Protein AF-A0A229RSQ7-F1 (afdb_monomer_lite)

pLDDT: mean 85.25, std 16.67, range [36.06, 98.12]

Structure (mmCIF, N/CA/C/O backbone):
data_AF-A0A229RSQ7-F1
#
_entry.id   AF-A0A229RSQ7-F1
#
loop_
_atom_site.group_PDB
_atom_site.id
_atom_site.type_symbol
_atom_site.label_atom_id
_atom_site.label_alt_id
_atom_site.label_comp_id
_atom_site.label_asym_id
_atom_site.label_entity_id
_atom_site.label_seq_id
_atom_site.pdbx_PDB_ins_code
_atom_site.Cartn_x
_atom_site.Cartn_y
_atom_site.Cartn_z
_atom_site.occupancy
_atom_site.B_iso_or_equiv
_atom_site.auth_seq_id
_atom_site.auth_comp_id
_atom_site.auth_asym_id
_atom_site.auth_atom_id
_atom_site.pdbx_PDB_model_num
ATOM 1 N N . MET A 1 1 ? -30.582 -17.037 -2.404 1.00 38.34 1 MET A N 1
ATOM 2 C CA . MET A 1 1 ? -29.847 -16.661 -1.179 1.00 38.34 1 MET A CA 1
ATOM 3 C C . MET A 1 1 ? -29.520 -15.188 -1.314 1.00 38.34 1 MET A C 1
ATOM 5 O O . MET A 1 1 ? -28.722 -14.832 -2.164 1.00 38.34 1 MET A O 1
ATOM 9 N N . THR A 1 2 ? -30.273 -14.331 -0.632 1.00 38.62 2 THR A N 1
ATOM 10 C CA . THR A 1 2 ? -30.214 -12.872 -0.782 1.00 38.62 2 THR A CA 1
ATOM 11 C C . THR A 1 2 ? -29.013 -12.339 -0.013 1.00 38.62 2 THR A C 1
ATOM 13 O O . THR A 1 2 ? -28.995 -12.370 1.218 1.00 38.62 2 THR A O 1
ATOM 16 N N . GLU A 1 3 ? -27.997 -11.899 -0.748 1.00 43.84 3 GLU A N 1
ATOM 17 C CA . GLU A 1 3 ? -26.805 -11.256 -0.209 1.00 43.84 3 GLU A CA 1
ATOM 18 C C . GLU A 1 3 ? -27.234 -9.931 0.434 1.00 43.84 3 GLU A C 1
ATOM 20 O O . GLU A 1 3 ? -27.706 -9.004 -0.226 1.00 43.84 3 GLU A O 1
ATOM 25 N N . ARG A 1 4 ? -27.199 -9.881 1.767 1.00 48.12 4 ARG A N 1
ATOM 26 C CA . ARG A 1 4 ? -27.523 -8.667 2.509 1.00 48.12 4 ARG A CA 1
ATOM 27 C C . ARG A 1 4 ? -26.376 -7.693 2.284 1.00 48.12 4 ARG A C 1
ATOM 29 O O . ARG A 1 4 ? -25.272 -7.933 2.765 1.00 48.12 4 ARG A O 1
ATOM 36 N N . TYR A 1 5 ? -26.651 -6.587 1.598 1.00 46.19 5 TYR A N 1
ATOM 37 C CA . TYR A 1 5 ? -25.812 -5.394 1.634 1.00 46.19 5 TYR A CA 1
ATOM 38 C C . TYR A 1 5 ? -25.718 -4.924 3.093 1.00 46.19 5 TYR A C 1
ATOM 40 O O . TYR A 1 5 ? -26.552 -4.157 3.572 1.00 46.19 5 TYR A O 1
ATOM 48 N N . HIS A 1 6 ? -24.737 -5.435 3.835 1.00 50.94 6 HIS A N 1
ATOM 49 C CA . HIS A 1 6 ? -24.449 -4.984 5.187 1.00 50.94 6 HIS A CA 1
ATOM 50 C C . HIS A 1 6 ? -23.822 -3.598 5.088 1.00 50.94 6 HIS A C 1
ATOM 52 O O . HIS A 1 6 ? -22.613 -3.435 4.943 1.00 50.94 6 HIS A O 1
ATOM 58 N N . TRP A 1 7 ? -24.676 -2.579 5.133 1.00 48.06 7 TRP A N 1
ATOM 59 C CA . TRP A 1 7 ? -24.269 -1.204 5.363 1.00 48.06 7 TRP A CA 1
ATOM 60 C C . TRP A 1 7 ? -23.467 -1.165 6.669 1.00 48.06 7 TRP A C 1
ATOM 62 O O . TRP A 1 7 ? -24.039 -1.270 7.751 1.00 48.06 7 TRP A O 1
ATOM 72 N N . LYS A 1 8 ? -22.132 -1.089 6.589 1.00 53.81 8 LYS A N 1
ATOM 73 C CA . LYS A 1 8 ? -21.284 -1.040 7.787 1.00 53.81 8 LYS A CA 1
ATOM 74 C C . LYS A 1 8 ? -21.648 0.194 8.586 1.00 53.81 8 LYS A C 1
ATOM 76 O O . LYS A 1 8 ? -21.530 1.282 8.050 1.00 53.81 8 LYS A O 1
ATOM 81 N N . GLU A 1 9 ? -22.104 0.064 9.826 1.00 56.31 9 GLU A N 1
ATOM 82 C CA . GLU A 1 9 ? -22.550 1.206 10.642 1.00 56.31 9 GLU A CA 1
ATOM 83 C C . GLU A 1 9 ? -21.393 2.053 11.183 1.00 56.31 9 GLU A C 1
ATOM 85 O O . GLU A 1 9 ? -21.563 3.242 11.446 1.00 56.31 9 GLU A O 1
ATOM 90 N N . GLN A 1 10 ? -20.201 1.464 11.288 1.00 62.66 10 GLN A N 1
ATOM 91 C CA . GLN A 1 10 ? -19.078 2.033 12.026 1.00 62.66 10 GLN A CA 1
ATOM 92 C C . GLN A 1 10 ? -17.897 2.356 11.109 1.00 62.66 10 GLN A C 1
ATOM 94 O O . GLN A 1 10 ? -17.606 1.640 10.148 1.00 62.66 10 GLN A O 1
ATOM 99 N N . ARG A 1 11 ? -17.222 3.470 11.407 1.00 70.94 11 ARG A N 1
ATOM 100 C CA . ARG A 1 11 ? -15.984 3.878 10.738 1.00 70.94 11 ARG A CA 1
ATOM 101 C C . ARG A 1 11 ? -14.905 2.813 10.991 1.00 70.94 11 ARG A C 1
ATOM 103 O O . ARG A 1 11 ? -14.825 2.337 12.122 1.00 70.94 11 ARG A O 1
ATOM 110 N N . PRO A 1 12 ? -14.061 2.470 9.998 1.00 75.75 12 PRO A N 1
ATOM 111 C CA . PRO A 1 12 ? -12.932 1.581 10.230 1.00 75.75 12 PRO A CA 1
ATOM 112 C C . PRO A 1 12 ? -12.078 2.085 11.391 1.00 75.75 12 PRO A C 1
ATOM 114 O O . PRO A 1 12 ? -11.800 3.289 11.479 1.00 75.75 12 PRO A O 1
ATOM 117 N N . GLU A 1 13 ? -11.652 1.171 12.260 1.00 80.69 13 GLU A N 1
ATOM 118 C CA . GLU A 1 13 ? -10.752 1.521 13.351 1.00 80.69 13 GLU A CA 1
ATOM 119 C C . GLU A 1 13 ? -9.465 2.143 12.787 1.00 80.69 13 GLU A C 1
ATOM 121 O O . GLU A 1 13 ? -8.971 1.700 11.744 1.00 80.69 13 GLU A O 1
ATOM 126 N N . PRO A 1 14 ? -8.883 3.166 13.439 1.00 80.69 14 PRO A N 1
ATOM 127 C CA . PRO A 1 14 ? -7.653 3.794 12.962 1.00 80.69 14 PRO A CA 1
ATOM 128 C C . PRO A 1 14 ? -6.529 2.786 12.687 1.00 80.69 14 PRO A C 1
ATOM 130 O O . PRO A 1 14 ? -5.840 2.906 11.677 1.00 80.69 14 PRO A O 1
ATOM 133 N N . ALA A 1 15 ? -6.404 1.743 13.514 1.00 83.19 15 ALA A N 1
ATOM 134 C CA . ALA A 1 15 ? -5.415 0.674 13.360 1.00 83.19 15 ALA A CA 1
ATOM 135 C C . ALA A 1 15 ? -5.564 -0.146 12.061 1.00 83.19 15 ALA A C 1
ATOM 137 O O . ALA A 1 15 ? -4.603 -0.781 11.628 1.00 83.19 15 ALA A O 1
ATOM 138 N N . ALA A 1 16 ? -6.734 -0.115 11.416 1.00 85.56 16 ALA A N 1
ATOM 139 C CA . ALA A 1 16 ? -6.993 -0.821 10.165 1.00 85.56 16 ALA A CA 1
ATOM 140 C C . ALA A 1 16 ? -6.377 -0.122 8.939 1.00 85.56 16 ALA A C 1
ATOM 142 O O . ALA A 1 16 ? -6.203 -0.750 7.898 1.00 85.56 16 ALA A O 1
ATOM 143 N N . TRP A 1 17 ? -6.041 1.172 9.023 1.00 85.12 17 TRP A N 1
ATOM 144 C CA . TRP A 1 17 ? -5.550 1.932 7.864 1.00 85.12 17 TRP A CA 1
ATOM 145 C C . TRP A 1 17 ? -4.434 2.928 8.175 1.00 85.12 17 TRP A C 1
ATOM 147 O O . TRP A 1 17 ? -3.673 3.273 7.271 1.00 85.12 17 TRP A O 1
ATOM 157 N N . GLN A 1 18 ? -4.276 3.384 9.416 1.00 87.31 18 GLN A N 1
ATOM 158 C CA . GLN A 1 18 ? -3.234 4.339 9.785 1.00 87.31 18 GLN A CA 1
ATOM 159 C C . GLN A 1 18 ? -1.908 3.633 10.067 1.00 87.31 18 GLN A C 1
ATOM 161 O O . GLN A 1 18 ? -1.890 2.615 10.760 1.00 87.31 18 GLN A O 1
ATOM 166 N N . PRO A 1 19 ? -0.782 4.154 9.552 1.00 84.69 19 PRO A N 1
ATOM 167 C CA . PRO A 1 19 ? 0.524 3.653 9.944 1.00 84.69 19 PRO A CA 1
ATOM 168 C C . PRO A 1 19 ? 0.754 3.898 11.435 1.00 84.69 19 PRO A C 1
ATOM 170 O O . PRO A 1 19 ? 0.392 4.953 11.959 1.00 84.69 19 PRO A O 1
ATOM 173 N N . THR A 1 20 ? 1.414 2.952 12.101 1.00 84.81 20 THR A N 1
ATOM 174 C CA . THR A 1 20 ? 1.857 3.141 13.484 1.00 84.81 20 THR A CA 1
ATOM 175 C C . THR A 1 20 ? 2.750 4.389 13.573 1.00 84.81 20 THR A C 1
ATOM 177 O O . THR A 1 20 ? 3.703 4.509 12.788 1.00 84.81 20 THR A O 1
ATOM 180 N N . PRO A 1 21 ? 2.470 5.328 14.497 1.00 85.88 21 PRO A N 1
ATOM 181 C CA . PRO A 1 21 ? 3.323 6.490 14.719 1.00 85.88 21 PRO A CA 1
ATOM 182 C C . PRO A 1 21 ? 4.763 6.079 15.053 1.00 85.88 21 PRO A C 1
ATOM 184 O O . PRO A 1 21 ? 4.999 5.021 15.626 1.00 85.88 21 PRO A O 1
ATOM 187 N N . GLY A 1 22 ? 5.736 6.917 14.693 1.00 88.50 22 GLY A N 1
ATOM 188 C CA . GLY A 1 22 ? 7.143 6.696 15.051 1.00 88.50 22 GLY A CA 1
ATOM 189 C C . GLY A 1 22 ? 7.923 5.711 14.170 1.00 88.50 22 GLY A C 1
ATOM 190 O O . GLY A 1 22 ? 9.142 5.673 14.290 1.00 88.50 22 GLY A O 1
ATOM 191 N N . LYS A 1 23 ? 7.284 4.984 13.236 1.00 87.69 23 LYS A N 1
ATOM 192 C CA . LYS A 1 23 ? 8.012 4.119 12.287 1.00 87.69 23 LYS A CA 1
ATOM 193 C C . LYS A 1 23 ? 8.970 4.923 11.403 1.00 87.69 23 LYS A C 1
ATOM 195 O O . LYS A 1 23 ? 8.548 5.875 10.728 1.00 87.69 23 LYS A O 1
ATOM 200 N N . THR A 1 24 ? 10.219 4.471 11.342 1.00 92.62 24 THR A N 1
ATOM 201 C CA . THR A 1 24 ? 11.264 4.931 10.422 1.00 92.62 24 THR A CA 1
ATOM 202 C C . THR A 1 24 ? 10.902 4.633 8.965 1.00 92.62 24 THR A C 1
ATOM 204 O O . THR A 1 24 ? 10.013 3.835 8.658 1.00 92.62 24 THR A O 1
ATOM 207 N N . GLN A 1 25 ? 11.611 5.261 8.023 1.00 89.56 25 GLN A N 1
ATOM 208 C CA . GLN A 1 25 ? 11.422 4.981 6.598 1.00 89.56 25 GLN A CA 1
ATOM 209 C C . GLN A 1 25 ? 11.695 3.508 6.257 1.00 89.56 25 GLN A C 1
ATOM 211 O O . GLN A 1 25 ? 10.970 2.935 5.446 1.00 89.56 25 GLN A O 1
ATOM 216 N N . ARG A 1 26 ? 12.698 2.893 6.900 1.00 92.88 26 ARG A N 1
ATOM 217 C CA . ARG A 1 26 ? 13.042 1.481 6.705 1.00 92.88 26 ARG A CA 1
ATOM 218 C C . ARG A 1 26 ? 11.915 0.563 7.169 1.00 92.88 26 ARG A C 1
ATOM 220 O O . ARG A 1 26 ? 11.472 -0.262 6.386 1.00 92.88 26 ARG A O 1
ATOM 227 N N . GLU A 1 27 ? 11.386 0.766 8.372 1.00 93.38 27 GLU A N 1
ATOM 228 C CA . GLU A 1 27 ? 10.292 -0.066 8.903 1.00 93.38 27 GLU A CA 1
ATOM 229 C C . GLU A 1 27 ? 9.010 0.067 8.070 1.00 93.38 27 GLU A C 1
ATOM 231 O O . GLU A 1 27 ? 8.259 -0.891 7.899 1.00 93.38 27 GLU A O 1
ATOM 236 N N . ARG A 1 28 ? 8.751 1.254 7.505 1.00 92.56 28 ARG A N 1
ATOM 237 C CA . ARG A 1 28 ? 7.650 1.440 6.546 1.00 92.56 28 ARG A CA 1
ATOM 238 C C . ARG A 1 28 ? 7.898 0.690 5.239 1.00 92.56 28 ARG A C 1
ATOM 240 O O . ARG A 1 28 ? 6.946 0.198 4.643 1.00 92.56 28 ARG A O 1
ATOM 247 N N . ALA A 1 29 ? 9.144 0.638 4.774 1.00 93.62 29 ALA A N 1
ATOM 248 C CA . ALA A 1 29 ? 9.504 -0.117 3.581 1.00 93.62 29 ALA A CA 1
ATOM 249 C C . ALA A 1 29 ? 9.395 -1.629 3.823 1.00 93.62 29 ALA A C 1
ATOM 251 O O . ALA A 1 29 ? 8.860 -2.316 2.961 1.00 93.62 29 ALA A O 1
ATOM 252 N N . GLU A 1 30 ? 9.824 -2.114 4.989 1.00 95.00 30 GLU A N 1
ATOM 253 C CA . GLU A 1 30 ? 9.704 -3.515 5.412 1.00 95.00 30 GLU A CA 1
ATOM 254 C C . GLU A 1 30 ? 8.236 -3.936 5.558 1.00 95.00 30 GLU A C 1
ATOM 256 O O . GLU A 1 30 ? 7.862 -4.987 5.057 1.00 95.00 30 GLU A O 1
ATOM 261 N N . GLU A 1 31 ? 7.370 -3.092 6.136 1.00 95.69 31 GLU A N 1
ATOM 262 C CA . GLU A 1 31 ? 5.915 -3.335 6.184 1.00 95.69 31 GLU A CA 1
ATOM 263 C C . GLU A 1 31 ? 5.336 -3.556 4.776 1.00 95.69 31 GLU A C 1
ATOM 265 O O . GLU A 1 31 ? 4.552 -4.476 4.553 1.00 95.69 31 GLU A O 1
ATOM 270 N N . GLN A 1 32 ? 5.741 -2.727 3.809 1.00 97.25 32 GLN A N 1
ATOM 271 C CA . GLN A 1 32 ? 5.307 -2.862 2.417 1.00 97.25 32 GLN A CA 1
ATOM 272 C C . GLN A 1 32 ? 5.903 -4.101 1.749 1.00 97.25 32 GLN A C 1
ATOM 274 O O . GLN A 1 32 ? 5.208 -4.745 0.974 1.00 97.25 32 GLN A O 1
ATOM 279 N N . ASP A 1 33 ? 7.162 -4.431 2.043 1.00 96.62 33 ASP A N 1
ATOM 280 C CA . ASP A 1 33 ? 7.823 -5.626 1.520 1.00 96.62 33 ASP A CA 1
ATOM 281 C C . ASP A 1 33 ? 7.112 -6.883 2.018 1.00 96.62 33 ASP A C 1
ATOM 283 O O . ASP A 1 33 ? 6.719 -7.711 1.204 1.00 96.62 33 ASP A O 1
ATOM 287 N N . THR A 1 34 ? 6.857 -6.997 3.321 1.00 96.38 34 THR A N 1
ATOM 288 C CA . THR A 1 34 ? 6.100 -8.114 3.899 1.00 96.38 34 THR A CA 1
ATOM 289 C C . THR A 1 34 ? 4.706 -8.214 3.286 1.00 96.38 34 THR A C 1
ATOM 291 O O . THR A 1 34 ? 4.323 -9.283 2.815 1.00 96.38 34 THR A O 1
ATOM 294 N N . ALA A 1 35 ? 3.970 -7.101 3.213 1.00 96.44 35 ALA A N 1
ATOM 295 C CA . ALA A 1 35 ? 2.613 -7.097 2.676 1.00 96.44 35 ALA A CA 1
ATOM 296 C C . ALA A 1 35 ? 2.548 -7.429 1.173 1.00 96.44 35 ALA A C 1
ATOM 298 O O . ALA A 1 35 ? 1.584 -8.042 0.725 1.00 96.44 35 ALA A O 1
ATOM 299 N N . ALA A 1 36 ? 3.565 -7.055 0.391 1.00 94.81 36 ALA A N 1
ATOM 300 C CA . ALA A 1 36 ? 3.628 -7.352 -1.039 1.00 94.81 36 ALA A CA 1
ATOM 301 C C . ALA A 1 36 ? 4.007 -8.810 -1.353 1.00 94.81 36 ALA A C 1
ATOM 303 O O . ALA A 1 36 ? 3.863 -9.230 -2.501 1.00 94.81 36 ALA A O 1
ATOM 304 N N . GLY A 1 37 ? 4.506 -9.570 -0.368 1.00 95.00 37 GLY A N 1
ATOM 305 C CA . GLY A 1 37 ? 5.131 -10.883 -0.582 1.00 95.00 37 GLY A CA 1
ATOM 306 C C . GLY A 1 37 ? 6.634 -10.809 -0.888 1.00 95.00 37 GLY A C 1
ATOM 307 O O . GLY A 1 37 ? 7.215 -11.751 -1.421 1.00 95.00 37 GLY A O 1
ATOM 308 N N . GLY A 1 38 ? 7.273 -9.685 -0.565 1.00 94.44 38 GLY A N 1
ATOM 309 C CA . GLY A 1 38 ? 8.704 -9.424 -0.687 1.00 94.44 38 GLY A CA 1
ATOM 310 C C . GLY A 1 38 ? 9.026 -8.175 -1.511 1.00 94.44 38 GLY A C 1
ATOM 311 O O . GLY A 1 38 ? 8.203 -7.643 -2.255 1.00 94.44 38 GLY A O 1
ATOM 312 N N . ARG A 1 39 ? 10.285 -7.727 -1.444 1.00 92.12 39 ARG A N 1
ATOM 313 C CA . ARG A 1 39 ? 10.739 -6.504 -2.131 1.00 92.12 39 ARG A CA 1
ATOM 314 C C . ARG A 1 39 ? 10.603 -6.544 -3.652 1.00 92.12 39 ARG A C 1
ATOM 316 O O . ARG A 1 39 ? 10.316 -5.522 -4.267 1.00 92.12 39 ARG A O 1
ATOM 323 N N . GLY A 1 40 ? 10.809 -7.703 -4.274 1.00 93.31 40 GLY A N 1
ATOM 324 C CA . GLY A 1 40 ? 10.634 -7.845 -5.723 1.00 93.31 40 GLY A CA 1
ATOM 325 C C . GLY A 1 40 ? 9.175 -7.690 -6.159 1.00 93.31 40 GLY A C 1
ATOM 326 O O . GLY A 1 40 ? 8.911 -7.164 -7.236 1.00 93.31 40 GLY A O 1
ATOM 327 N N . ALA A 1 41 ? 8.233 -8.065 -5.291 1.00 94.25 41 ALA A N 1
ATOM 328 C CA . ALA A 1 41 ? 6.801 -8.035 -5.565 1.00 94.25 41 ALA A CA 1
ATOM 329 C C . ALA A 1 41 ? 6.196 -6.619 -5.515 1.00 94.25 41 ALA A C 1
ATOM 331 O O . ALA A 1 41 ? 5.029 -6.437 -5.829 1.00 94.25 41 ALA A O 1
ATOM 332 N N . ARG A 1 42 ? 6.978 -5.592 -5.167 1.00 95.62 42 ARG A N 1
ATOM 333 C CA . ARG A 1 42 ? 6.548 -4.188 -5.261 1.00 95.62 42 ARG A CA 1
ATOM 334 C C . ARG A 1 42 ? 7.184 -3.427 -6.421 1.00 95.62 42 ARG A C 1
ATOM 336 O O . ARG A 1 42 ? 7.045 -2.207 -6.484 1.00 95.62 42 ARG A O 1
ATOM 343 N N . HIS A 1 43 ? 7.937 -4.090 -7.298 1.00 96.19 43 HIS A N 1
ATOM 344 C CA . HIS A 1 43 ? 8.541 -3.414 -8.442 1.00 96.19 43 HIS A CA 1
ATOM 345 C C . HIS A 1 43 ? 7.508 -3.153 -9.534 1.00 96.19 43 HIS A C 1
ATOM 347 O O . HIS A 1 43 ? 6.870 -4.071 -10.036 1.00 96.19 43 HIS A O 1
ATOM 353 N N . ILE A 1 44 ? 7.391 -1.885 -9.911 1.00 95.00 44 ILE A N 1
ATOM 354 C CA . ILE A 1 44 ? 6.533 -1.413 -10.987 1.00 95.00 44 ILE A CA 1
ATOM 355 C C . ILE A 1 44 ? 7.410 -1.169 -12.209 1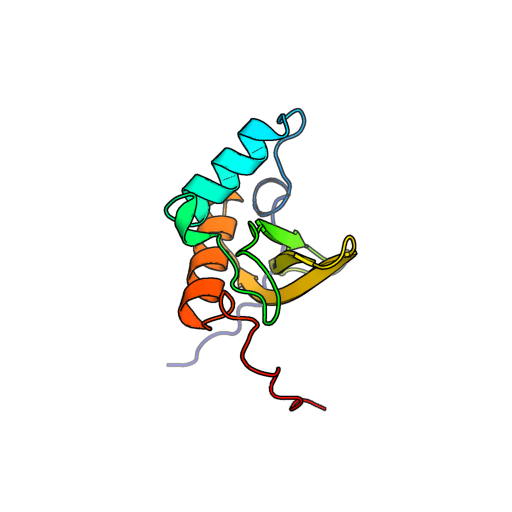.00 95.00 44 ILE A C 1
ATOM 357 O O . ILE A 1 44 ? 8.383 -0.413 -12.144 1.00 95.00 44 ILE A O 1
ATOM 361 N N . ARG A 1 45 ? 7.062 -1.806 -13.324 1.00 94.75 45 ARG A N 1
ATOM 362 C CA . ARG A 1 45 ? 7.644 -1.536 -14.633 1.00 94.75 45 ARG A CA 1
ATOM 363 C C . ARG A 1 45 ? 6.994 -0.279 -15.204 1.00 94.75 45 ARG A C 1
ATOM 365 O O . ARG A 1 45 ? 5.775 -0.215 -15.338 1.00 94.75 45 ARG A O 1
ATOM 372 N N . LEU A 1 46 ? 7.823 0.705 -15.524 1.00 91.31 46 LEU A N 1
ATOM 373 C CA . LEU A 1 46 ? 7.427 1.936 -16.205 1.00 91.31 46 LEU A CA 1
ATOM 374 C C . LEU A 1 46 ? 7.703 1.804 -17.711 1.00 91.31 46 LEU A C 1
ATOM 376 O O . LEU A 1 46 ? 8.557 0.993 -18.079 1.00 91.31 46 LEU A O 1
ATOM 380 N N . PRO A 1 47 ? 6.996 2.561 -18.575 1.00 86.56 47 PRO A N 1
ATOM 381 C CA . PRO A 1 47 ? 7.257 2.572 -20.020 1.00 86.56 47 PRO A CA 1
ATOM 382 C C . PRO A 1 47 ? 8.701 2.964 -20.333 1.00 86.56 47 PRO A C 1
ATOM 384 O O . PRO A 1 47 ? 9.333 2.348 -21.187 1.00 86.56 47 PRO A O 1
ATOM 387 N N . ASP A 1 48 ? 9.242 3.910 -19.565 1.00 84.50 48 ASP A N 1
ATOM 388 C CA . ASP A 1 48 ? 10.598 4.406 -19.720 1.00 84.50 48 ASP A CA 1
ATOM 389 C C . ASP A 1 48 ? 11.397 4.234 -18.425 1.00 84.50 48 ASP A C 1
ATOM 391 O O . ASP A 1 48 ? 11.010 4.699 -17.349 1.00 84.50 48 ASP A O 1
ATOM 395 N N . GLY A 1 49 ? 12.569 3.609 -18.543 1.00 85.81 49 GLY A N 1
ATOM 396 C CA . GLY A 1 49 ? 13.552 3.529 -17.466 1.00 85.81 49 GLY A CA 1
ATOM 397 C C . GLY A 1 49 ? 13.467 2.277 -16.581 1.00 85.81 49 GLY A C 1
ATOM 398 O O . GLY A 1 49 ? 12.768 1.310 -16.889 1.00 85.81 49 GLY A O 1
ATOM 399 N N . PRO A 1 50 ? 14.265 2.244 -15.499 1.00 91.56 50 PRO A N 1
ATOM 400 C CA . PRO A 1 50 ? 14.342 1.084 -14.622 1.00 91.56 50 PRO A CA 1
ATOM 401 C C . PRO A 1 50 ? 13.050 0.904 -13.807 1.00 91.56 50 PRO A C 1
ATOM 403 O O . PRO A 1 50 ? 12.376 1.891 -13.499 1.00 91.56 50 PRO A O 1
ATOM 406 N N . PRO A 1 51 ? 12.730 -0.333 -13.379 1.00 92.56 51 PRO A N 1
ATOM 407 C CA . PRO A 1 51 ? 11.633 -0.569 -12.453 1.00 92.56 51 PRO A CA 1
ATOM 408 C C . PRO A 1 51 ? 11.788 0.249 -11.170 1.00 92.56 51 PRO A C 1
ATOM 410 O O . PRO A 1 51 ? 12.884 0.364 -10.614 1.00 92.56 51 PRO A O 1
ATOM 413 N N . VAL A 1 52 ? 10.673 0.771 -10.671 1.00 94.44 52 VAL A N 1
ATOM 414 C CA . VAL A 1 52 ? 10.627 1.561 -9.435 1.00 94.44 52 VAL A CA 1
ATOM 415 C C . VAL A 1 52 ? 9.926 0.787 -8.326 1.00 94.44 52 VAL A C 1
ATOM 417 O O . VAL A 1 52 ? 9.094 -0.077 -8.581 1.00 94.44 52 VAL A O 1
ATOM 420 N N . CYS A 1 53 ? 10.238 1.090 -7.067 1.00 95.12 53 CYS A N 1
ATOM 421 C CA . CYS A 1 53 ? 9.488 0.534 -5.940 1.00 95.12 53 CYS A CA 1
ATOM 422 C C . CYS A 1 53 ? 8.147 1.262 -5.776 1.00 95.12 53 CYS A C 1
ATOM 424 O O . CYS A 1 53 ? 8.108 2.480 -5.586 1.00 95.12 53 CYS A O 1
ATOM 426 N N . GLY A 1 54 ? 7.062 0.495 -5.791 1.00 95.44 54 GLY A N 1
ATOM 427 C CA . GLY A 1 54 ? 5.731 0.931 -5.406 1.00 95.44 54 GLY A CA 1
ATOM 428 C C . GLY A 1 54 ? 5.486 0.821 -3.904 1.00 95.44 54 GLY A C 1
ATOM 429 O O . GLY A 1 54 ? 6.189 0.128 -3.171 1.00 95.44 54 GLY A O 1
ATOM 430 N N . SER A 1 55 ? 4.449 1.499 -3.432 1.00 97.31 55 SER A N 1
ATOM 431 C CA . SER A 1 55 ? 3.862 1.268 -2.110 1.00 97.31 55 SER A CA 1
ATOM 432 C C . SER A 1 55 ? 2.349 1.410 -2.181 1.00 97.31 55 SER A C 1
ATOM 434 O O . SER A 1 55 ? 1.841 2.092 -3.066 1.00 97.31 55 SER A O 1
ATOM 436 N N . VAL A 1 56 ? 1.627 0.808 -1.241 1.00 97.69 56 VAL A N 1
ATOM 437 C CA . VAL A 1 56 ? 0.182 1.003 -1.098 1.00 97.69 56 VAL A CA 1
ATOM 438 C C . VAL A 1 56 ? -0.108 2.035 -0.010 1.00 97.69 56 VAL A C 1
ATOM 440 O O . VAL A 1 56 ? 0.403 1.957 1.113 1.00 97.69 56 VAL A O 1
ATOM 443 N N . ALA A 1 57 ? -0.959 3.005 -0.338 1.00 96.12 57 ALA A N 1
ATOM 444 C CA . ALA A 1 57 ? -1.566 3.936 0.599 1.00 96.12 57 ALA A CA 1
ATOM 445 C C . ALA A 1 57 ? -3.020 3.532 0.875 1.00 96.12 57 ALA A C 1
ATOM 447 O O . ALA A 1 57 ? -3.809 3.354 -0.049 1.00 96.12 57 ALA A O 1
ATOM 448 N N . LEU A 1 58 ? -3.369 3.435 2.158 1.00 95.44 58 LEU A N 1
ATOM 449 C CA . LEU A 1 58 ? -4.732 3.201 2.626 1.00 95.44 58 LEU A CA 1
ATOM 450 C C . LEU A 1 58 ? -5.342 4.533 3.063 1.00 95.44 58 LEU A C 1
ATOM 452 O O . LEU A 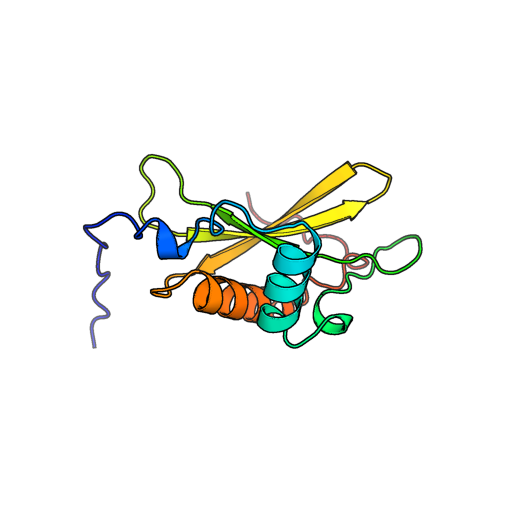1 58 ? -4.723 5.273 3.834 1.00 95.44 58 LEU A O 1
ATOM 456 N N . ARG A 1 59 ? -6.536 4.854 2.564 1.00 93.50 59 ARG A N 1
ATOM 457 C CA . ARG A 1 59 ? -7.237 6.111 2.849 1.00 93.50 59 ARG A CA 1
ATOM 458 C C . ARG A 1 59 ? -8.664 5.840 3.295 1.00 93.50 59 ARG A C 1
ATOM 460 O O . ARG A 1 59 ? -9.365 5.038 2.693 1.00 93.50 59 ARG A O 1
ATOM 467 N N . VAL A 1 60 ? -9.107 6.570 4.312 1.00 90.69 60 VAL A N 1
ATOM 468 C CA . VAL A 1 60 ? -10.513 6.633 4.721 1.00 90.69 60 VAL A CA 1
ATOM 469 C C . VAL A 1 60 ? -10.953 8.086 4.616 1.00 90.69 60 VAL A C 1
ATOM 471 O O . VAL A 1 60 ? -10.361 8.961 5.251 1.00 90.69 60 VAL A O 1
ATOM 474 N N . TYR A 1 61 ? -11.977 8.358 3.809 1.00 86.31 61 TYR A N 1
ATOM 475 C CA . TYR A 1 61 ? -12.544 9.703 3.698 1.00 86.31 61 TYR A CA 1
ATOM 476 C C . TYR A 1 61 ? -13.312 10.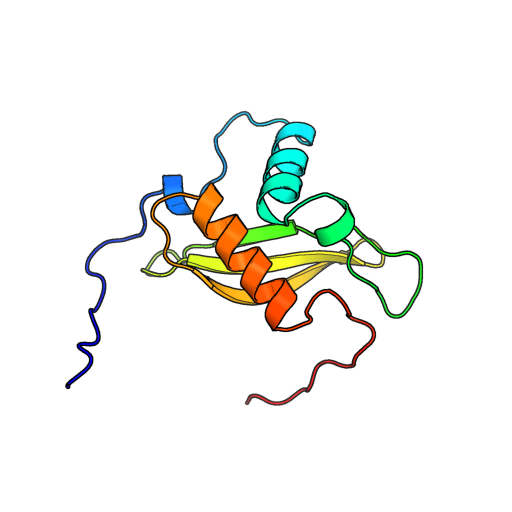095 4.972 1.00 86.31 61 TYR A C 1
ATOM 478 O O . TYR A 1 61 ? -13.790 9.208 5.680 1.00 86.31 61 TYR A O 1
ATOM 486 N N . PRO A 1 62 ? -13.465 11.398 5.283 1.00 76.31 62 PRO A N 1
ATOM 487 C CA . PRO A 1 62 ? -14.029 11.862 6.557 1.00 76.31 62 PRO A CA 1
ATOM 488 C C . PRO A 1 62 ? -15.399 11.267 6.922 1.00 76.31 62 PRO A C 1
ATOM 490 O O . PRO A 1 62 ? -15.637 10.957 8.085 1.00 76.31 62 PRO A O 1
ATOM 493 N N . SER A 1 63 ? -16.268 11.060 5.932 1.00 74.50 63 SER A N 1
ATOM 494 C CA . SER A 1 63 ? -17.596 10.434 6.051 1.00 74.50 63 SER A CA 1
ATOM 495 C C . SER A 1 63 ? -17.637 8.987 5.533 1.00 74.50 63 SER A C 1
ATOM 497 O O . SER A 1 63 ? -18.692 8.353 5.502 1.00 74.50 63 SER A O 1
ATOM 499 N N . GLY A 1 64 ? -16.489 8.462 5.102 1.00 74.44 64 GLY A N 1
ATOM 500 C CA . GLY A 1 64 ? -16.355 7.151 4.491 1.00 74.44 64 GLY A CA 1
ATOM 501 C C . GLY A 1 64 ? -16.298 6.030 5.522 1.00 74.44 64 GLY A C 1
ATOM 502 O O . GLY A 1 64 ? -15.706 6.158 6.592 1.00 74.44 64 GLY A O 1
ATOM 503 N N . ARG A 1 65 ? -16.888 4.893 5.156 1.00 82.62 65 ARG A N 1
ATOM 504 C CA . ARG A 1 65 ? -16.878 3.659 5.960 1.00 82.62 65 ARG A CA 1
ATOM 505 C C . ARG A 1 65 ? -15.982 2.572 5.360 1.00 82.62 65 ARG A C 1
ATOM 507 O O . ARG A 1 65 ? -15.966 1.445 5.836 1.00 82.62 65 ARG A O 1
ATOM 514 N N . ARG A 1 66 ? -15.257 2.933 4.302 1.00 89.50 66 ARG A N 1
ATOM 515 C CA . ARG A 1 66 ? -14.453 2.059 3.449 1.00 89.50 66 ARG A CA 1
ATOM 516 C C . ARG A 1 66 ? -13.005 2.515 3.477 1.00 89.50 66 ARG A C 1
ATOM 518 O O . ARG A 1 66 ? -12.740 3.718 3.572 1.00 89.50 66 ARG A O 1
ATOM 525 N N . ILE A 1 67 ? -12.097 1.551 3.396 1.00 93.38 67 ILE A N 1
ATOM 526 C CA . ILE A 1 67 ? -10.671 1.807 3.237 1.00 93.38 67 ILE A CA 1
ATOM 527 C C . ILE A 1 67 ? -10.359 1.664 1.750 1.00 93.38 67 ILE A C 1
ATOM 529 O O . ILE A 1 67 ? -10.485 0.586 1.180 1.00 93.38 67 ILE A O 1
ATOM 533 N N . TYR A 1 68 ? -9.953 2.762 1.128 1.00 95.06 68 TYR A N 1
ATOM 534 C CA . TYR A 1 68 ? -9.558 2.801 -0.274 1.00 95.06 68 TYR A CA 1
ATOM 535 C C . TYR A 1 68 ? -8.053 2.580 -0.380 1.00 95.06 68 TYR A C 1
ATOM 537 O O . TYR A 1 68 ? -7.269 3.272 0.280 1.00 95.06 68 TYR A O 1
ATOM 545 N N . ALA A 1 69 ? -7.658 1.628 -1.216 1.00 97.06 69 ALA A N 1
ATOM 546 C CA . ALA A 1 69 ? -6.272 1.328 -1.514 1.00 97.06 69 ALA A CA 1
ATOM 547 C C . ALA A 1 69 ? -5.827 2.041 -2.795 1.00 97.06 69 ALA A C 1
ATOM 549 O O . ALA A 1 69 ? -6.494 1.995 -3.831 1.00 97.06 69 ALA A O 1
ATOM 550 N N . TYR A 1 70 ? -4.663 2.678 -2.719 1.00 97.06 70 TYR A N 1
ATOM 551 C CA . TYR A 1 70 ? -4.000 3.319 -3.846 1.00 97.06 70 TYR A CA 1
ATOM 552 C C . TYR A 1 70 ? -2.581 2.786 -3.973 1.00 97.06 70 TYR A C 1
ATOM 554 O O . TYR A 1 70 ? -1.814 2.837 -3.012 1.00 97.06 70 TYR A O 1
ATOM 562 N N . LEU A 1 71 ? -2.212 2.327 -5.163 1.00 97.38 71 LEU A N 1
ATOM 563 C CA . LEU A 1 71 ? -0.830 2.052 -5.521 1.00 97.38 71 LEU A CA 1
ATOM 564 C C . LEU A 1 71 ? -0.157 3.384 -5.831 1.00 97.38 71 LEU A C 1
ATOM 566 O O . LEU A 1 71 ? -0.689 4.166 -6.613 1.00 97.38 71 LEU A O 1
ATOM 570 N N . ARG A 1 72 ? 1.008 3.646 -5.245 1.00 96.56 72 ARG A N 1
ATOM 571 C CA . ARG A 1 72 ? 1.783 4.862 -5.498 1.00 96.56 72 ARG A CA 1
ATOM 572 C C . ARG A 1 72 ? 3.234 4.556 -5.824 1.00 96.56 72 ARG A C 1
ATOM 574 O O . ARG A 1 72 ? 3.834 3.661 -5.227 1.00 96.56 72 ARG A O 1
ATOM 581 N N . TRP A 1 73 ? 3.804 5.337 -6.728 1.00 95.44 73 TRP A N 1
ATOM 582 C CA . TRP A 1 73 ? 5.204 5.238 -7.137 1.00 95.44 73 TRP A CA 1
ATOM 583 C C . TRP A 1 73 ? 5.746 6.597 -7.564 1.00 95.44 73 TRP A C 1
ATOM 585 O O . TRP A 1 73 ? 4.985 7.538 -7.777 1.00 95.44 73 TRP A O 1
ATOM 595 N N . SER A 1 74 ? 7.070 6.709 -7.653 1.00 92.00 74 SER A N 1
ATOM 596 C CA . SER A 1 74 ? 7.727 7.894 -8.202 1.00 92.00 74 SER A CA 1
ATOM 597 C C . SER A 1 74 ? 8.054 7.655 -9.669 1.00 92.00 74 SER A C 1
ATOM 599 O O . SER A 1 74 ? 8.675 6.651 -10.007 1.00 92.00 74 SER A O 1
ATOM 601 N N . GLU A 1 75 ? 7.651 8.582 -10.526 1.00 90.50 75 GLU A N 1
ATOM 602 C CA . GLU A 1 75 ? 7.927 8.590 -11.958 1.00 90.50 75 GLU A CA 1
ATOM 603 C C . GLU A 1 75 ? 8.345 10.013 -12.344 1.00 90.50 75 GLU A C 1
ATOM 605 O O . GLU A 1 75 ? 7.639 10.978 -12.049 1.00 90.50 75 GLU A O 1
ATOM 610 N N . HIS A 1 76 ? 9.523 10.164 -12.955 1.00 86.94 76 HIS A N 1
ATOM 611 C CA . HIS A 1 76 ? 10.092 11.467 -13.340 1.00 86.94 76 HIS A CA 1
ATOM 612 C C . HIS A 1 76 ? 10.059 12.528 -12.218 1.00 86.94 76 HIS A C 1
ATOM 614 O O . HIS A 1 76 ? 9.750 13.698 -12.447 1.00 86.94 76 HIS A O 1
ATOM 620 N N . GLY A 1 77 ? 10.342 12.113 -10.978 1.00 87.31 77 GLY A N 1
ATOM 621 C CA . GLY A 1 77 ? 10.348 12.998 -9.807 1.00 87.31 77 GLY A CA 1
ATOM 622 C C . GLY A 1 77 ? 8.959 13.399 -9.297 1.00 87.31 77 GLY A C 1
ATOM 623 O O . GLY A 1 77 ? 8.863 14.233 -8.398 1.00 87.31 77 GLY A O 1
ATOM 624 N N . LYS A 1 78 ? 7.883 12.817 -9.838 1.00 90.81 78 LYS A N 1
ATOM 625 C CA . LYS A 1 78 ? 6.502 13.053 -9.409 1.00 90.81 78 LYS A CA 1
ATOM 626 C C . LYS A 1 78 ? 5.909 11.784 -8.813 1.00 90.81 78 LYS A C 1
ATOM 628 O O . LYS A 1 78 ? 6.069 10.694 -9.354 1.00 90.81 78 LYS A O 1
ATOM 633 N N . THR A 1 79 ? 5.170 11.935 -7.718 1.00 93.44 79 THR A N 1
ATOM 634 C CA . THR A 1 79 ? 4.372 10.836 -7.167 1.00 93.44 79 THR A CA 1
ATOM 635 C C . THR A 1 79 ? 3.157 10.607 -8.055 1.00 93.44 79 THR A C 1
ATOM 637 O O . THR A 1 79 ? 2.327 11.501 -8.227 1.00 93.44 79 THR A O 1
ATOM 640 N N . ARG A 1 80 ? 3.048 9.402 -8.603 1.00 94.06 80 ARG A N 1
ATOM 641 C CA . ARG A 1 80 ? 1.852 8.888 -9.263 1.00 94.06 80 ARG A CA 1
ATOM 642 C C . ARG A 1 80 ? 1.072 8.031 -8.286 1.00 94.06 80 ARG A C 1
ATOM 644 O O . ARG A 1 80 ? 1.665 7.358 -7.444 1.00 94.06 80 ARG A O 1
ATOM 651 N N . GLU A 1 81 ? -0.247 8.057 -8.413 1.00 94.88 81 GLU A N 1
ATOM 652 C CA . GLU A 1 81 ? -1.145 7.197 -7.653 1.00 94.88 81 GLU A CA 1
ATOM 653 C C . GLU A 1 81 ? -2.191 6.591 -8.586 1.00 94.88 81 GLU A C 1
ATOM 655 O O . GLU A 1 81 ? -2.695 7.264 -9.485 1.00 94.88 81 GLU A O 1
ATOM 660 N N . ARG A 1 82 ? -2.538 5.330 -8.346 1.00 94.19 82 ARG A N 1
ATOM 661 C CA . ARG A 1 82 ? -3.583 4.600 -9.057 1.00 94.19 82 ARG A CA 1
ATOM 662 C C . ARG A 1 82 ? -4.495 3.927 -8.049 1.00 94.19 82 ARG A C 1
ATOM 664 O O . ARG A 1 82 ? -4.022 3.294 -7.108 1.00 94.19 82 ARG A O 1
ATOM 671 N N . TYR A 1 83 ? -5.799 4.081 -8.240 1.00 95.06 83 TYR A N 1
ATOM 672 C CA . TYR A 1 83 ? -6.783 3.376 -7.431 1.00 95.06 83 TYR A CA 1
ATOM 673 C C . TYR A 1 83 ? -6.677 1.867 -7.673 1.00 95.06 83 TYR A C 1
ATOM 675 O O . TYR A 1 83 ? -6.590 1.431 -8.820 1.00 95.06 83 TYR A O 1
ATOM 683 N N . VAL A 1 84 ? -6.647 1.098 -6.587 1.00 95.38 84 VAL A N 1
ATOM 684 C CA . VAL A 1 84 ? -6.541 -0.368 -6.612 1.00 95.38 84 VAL A CA 1
ATOM 685 C C . VAL A 1 84 ? -7.901 -0.998 -6.346 1.00 95.38 84 VAL A C 1
ATOM 687 O O . VAL A 1 84 ? -8.299 -1.925 -7.039 1.00 95.38 84 VAL A O 1
ATOM 690 N N . GLY A 1 85 ? -8.606 -0.502 -5.331 1.00 94.00 85 GLY A N 1
ATOM 691 C CA . GLY A 1 85 ? -9.835 -1.114 -4.847 1.00 94.00 85 GLY A CA 1
ATOM 692 C C . GLY A 1 85 ? -10.135 -0.734 -3.403 1.00 94.00 85 GLY A C 1
ATOM 693 O O . GLY A 1 85 ? -9.455 0.102 -2.799 1.00 94.00 85 GLY A O 1
ATOM 694 N N . GLU A 1 86 ? -11.153 -1.378 -2.848 1.00 95.19 86 GLU A N 1
ATOM 695 C CA . GLU A 1 86 ? -11.534 -1.249 -1.445 1.00 95.19 86 GLU A CA 1
ATOM 696 C C . GLU A 1 86 ? -11.044 -2.472 -0.667 1.00 95.19 86 GLU A C 1
ATOM 698 O O . GLU A 1 86 ? -11.085 -3.591 -1.175 1.00 95.19 86 GLU A O 1
ATOM 703 N N . VAL A 1 87 ? -10.592 -2.257 0.566 1.00 94.94 87 VAL A N 1
ATOM 704 C CA . VAL A 1 87 ? -10.178 -3.315 1.495 1.00 94.94 87 VAL A CA 1
ATOM 705 C C . VAL A 1 87 ? -10.886 -3.142 2.833 1.00 94.94 87 VAL A C 1
ATOM 707 O O . VAL A 1 87 ? -11.332 -2.047 3.186 1.00 94.94 87 VAL A O 1
ATOM 710 N N . GLU A 1 88 ? -11.046 -4.239 3.568 1.00 93.12 88 GLU A N 1
ATOM 711 C CA . GLU A 1 88 ? -11.966 -4.264 4.707 1.00 93.12 88 GLU A CA 1
ATOM 712 C C . GLU A 1 88 ? -11.528 -5.161 5.873 1.00 93.12 88 GLU A C 1
ATOM 714 O O . GLU A 1 88 ? -12.343 -5.606 6.684 1.00 93.12 88 GLU A O 1
ATOM 719 N N . ARG A 1 89 ? -10.231 -5.444 5.964 1.00 93.00 89 ARG A N 1
ATOM 720 C CA . ARG A 1 89 ? -9.645 -6.280 7.012 1.00 93.00 89 ARG A CA 1
ATOM 721 C C . ARG A 1 89 ? -9.547 -5.545 8.356 1.00 93.00 89 ARG A C 1
ATOM 723 O O . ARG A 1 89 ? -9.499 -4.311 8.371 1.00 93.00 89 ARG A O 1
ATOM 730 N N . PRO A 1 90 ? -9.504 -6.282 9.481 1.00 88.38 90 PRO A N 1
ATOM 731 C CA . PRO A 1 90 ? -9.418 -5.690 10.817 1.00 88.38 90 PRO A CA 1
ATOM 732 C C . PRO A 1 90 ? -8.136 -4.890 11.059 1.00 88.38 90 PRO A C 1
ATOM 734 O O . PRO A 1 90 ? -8.170 -3.864 11.735 1.00 88.38 90 PRO A O 1
ATOM 737 N N . THR A 1 91 ? -7.006 -5.327 10.499 1.00 91.00 91 THR A N 1
ATOM 738 C CA . THR A 1 91 ? -5.708 -4.684 10.730 1.00 91.00 91 THR A CA 1
ATOM 739 C C . THR A 1 91 ? -5.133 -4.049 9.469 1.00 91.00 91 THR A C 1
ATOM 741 O O . THR A 1 91 ? -5.426 -4.441 8.337 1.00 91.00 91 THR A O 1
ATOM 744 N N . ARG A 1 92 ? -4.265 -3.049 9.660 1.00 94.44 92 ARG A N 1
ATOM 745 C CA . ARG A 1 92 ? -3.524 -2.417 8.565 1.00 94.44 92 ARG A CA 1
ATOM 746 C C . ARG A 1 92 ? -2.652 -3.401 7.796 1.00 94.44 92 ARG A C 1
ATOM 748 O O . ARG A 1 92 ? -2.572 -3.278 6.580 1.00 94.44 92 ARG A O 1
ATOM 755 N N . GLU A 1 93 ? -1.995 -4.330 8.481 1.00 94.75 93 GLU A N 1
ATOM 756 C CA . GLU A 1 93 ? -1.144 -5.331 7.833 1.00 94.75 93 GLU A CA 1
ATOM 757 C C . GLU A 1 93 ? -1.960 -6.192 6.866 1.00 94.75 93 GLU A C 1
ATOM 759 O O . GLU A 1 93 ? -1.627 -6.278 5.685 1.00 94.75 93 GLU A O 1
ATOM 764 N N . GLU A 1 94 ? -3.089 -6.730 7.333 1.00 95.00 94 GLU A N 1
ATOM 765 C CA . GLU A 1 94 ? -3.988 -7.521 6.497 1.00 95.00 94 GLU A C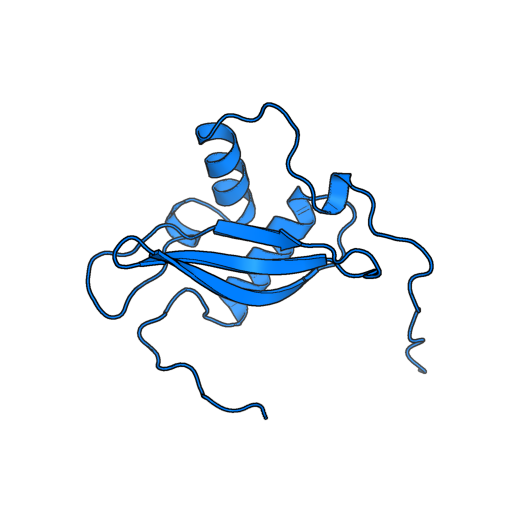A 1
ATOM 766 C C . GLU A 1 94 ? -4.566 -6.695 5.343 1.00 95.00 94 GLU A C 1
ATOM 768 O O . GLU A 1 94 ? -4.658 -7.193 4.225 1.00 95.00 94 GLU A O 1
ATOM 773 N N . ASN A 1 95 ? -4.922 -5.426 5.574 1.00 96.69 95 ASN A N 1
ATOM 774 C CA . ASN A 1 95 ? -5.409 -4.540 4.513 1.00 96.69 95 ASN A CA 1
ATOM 775 C C . ASN A 1 95 ? -4.342 -4.225 3.465 1.00 96.69 95 ASN A C 1
ATOM 777 O O . ASN A 1 95 ? -4.659 -4.130 2.282 1.00 96.69 95 ASN A O 1
ATOM 781 N N . LEU A 1 96 ? -3.082 -4.057 3.872 1.00 97.38 96 LEU A N 1
ATOM 782 C CA . LEU A 1 96 ? -1.981 -3.882 2.931 1.00 97.38 96 LEU A CA 1
ATOM 783 C C . LEU A 1 96 ? -1.756 -5.156 2.116 1.00 97.38 96 LEU A C 1
ATOM 785 O O . LEU A 1 96 ? -1.595 -5.056 0.904 1.00 97.38 96 LEU A O 1
ATOM 789 N N . ALA A 1 97 ? -1.780 -6.331 2.748 1.00 97.75 97 ALA A N 1
ATOM 790 C CA . ALA A 1 97 ? -1.628 -7.604 2.048 1.00 97.75 97 ALA A CA 1
ATOM 791 C C . ALA A 1 97 ? -2.778 -7.854 1.056 1.00 97.75 97 ALA A C 1
ATOM 793 O O . ALA A 1 97 ? -2.546 -8.232 -0.092 1.00 97.75 97 ALA A O 1
ATOM 794 N N . ASP A 1 98 ? -4.019 -7.577 1.466 1.00 98.00 98 ASP A N 1
ATOM 795 C CA . ASP A 1 98 ? -5.209 -7.687 0.616 1.00 98.00 98 ASP A CA 1
ATOM 796 C C . ASP A 1 98 ? -5.127 -6.711 -0.573 1.00 98.00 98 ASP A C 1
ATOM 798 O O . ASP A 1 98 ? -5.339 -7.111 -1.717 1.00 98.00 98 ASP A O 1
ATOM 802 N N . ALA A 1 99 ? -4.699 -5.466 -0.336 1.00 97.81 99 ALA A N 1
ATOM 803 C CA . ALA A 1 99 ? -4.484 -4.477 -1.390 1.00 97.81 99 ALA A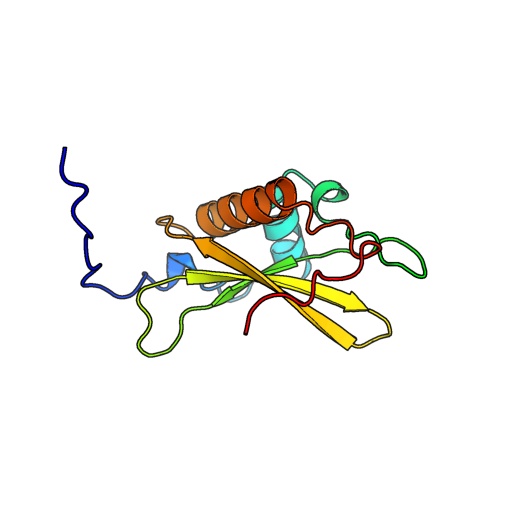 CA 1
ATOM 804 C C . ALA A 1 99 ? -3.357 -4.865 -2.360 1.00 97.81 99 ALA A C 1
ATOM 806 O O . ALA A 1 99 ? -3.500 -4.681 -3.566 1.00 97.81 99 ALA A O 1
ATOM 807 N N . TRP A 1 100 ? -2.245 -5.415 -1.869 1.00 98.12 100 TRP A N 1
ATOM 808 C CA . TRP A 1 100 ? -1.178 -5.916 -2.737 1.00 98.12 100 TRP A CA 1
ATOM 809 C C . TRP A 1 100 ? -1.635 -7.106 -3.575 1.00 98.12 100 TRP A C 1
ATOM 811 O O . TRP A 1 100 ? -1.311 -7.170 -4.759 1.00 98.12 100 TRP A O 1
ATOM 821 N N . ARG A 1 101 ? -2.455 -8.006 -3.020 1.00 97.75 101 ARG A N 1
ATOM 822 C CA . ARG A 1 101 ? -3.088 -9.070 -3.809 1.00 97.75 101 ARG A CA 1
ATOM 823 C C . ARG A 1 101 ? -3.933 -8.489 -4.945 1.00 97.75 101 ARG A C 1
ATOM 825 O O . ARG A 1 101 ? -3.811 -8.969 -6.065 1.00 97.75 101 ARG A O 1
ATOM 832 N N . LEU A 1 102 ? -4.728 -7.447 -4.686 1.00 97.56 102 LEU A N 1
ATOM 833 C CA . LEU A 1 102 ? -5.505 -6.758 -5.727 1.00 97.56 102 LEU A CA 1
ATOM 834 C C . LEU A 1 102 ? -4.605 -6.103 -6.790 1.00 97.56 102 LEU A C 1
ATOM 836 O O . LEU A 1 102 ? -4.907 -6.185 -7.976 1.00 97.56 102 LEU A O 1
ATOM 840 N N . VAL A 1 103 ? -3.485 -5.486 -6.390 1.00 97.44 103 VAL A N 1
ATOM 841 C CA . VAL A 1 103 ? -2.483 -4.927 -7.321 1.00 97.44 103 VAL A CA 1
ATOM 842 C C . VAL A 1 103 ? -1.951 -5.997 -8.273 1.00 97.44 103 VAL A C 1
ATOM 844 O O . VAL A 1 103 ? -1.864 -5.751 -9.477 1.00 97.44 103 VAL A O 1
ATOM 847 N N . HIS A 1 104 ? -1.600 -7.165 -7.733 1.00 96.75 104 HIS A N 1
ATOM 848 C CA . HIS A 1 104 ? -1.077 -8.291 -8.505 1.00 96.75 104 HIS A CA 1
ATOM 849 C C . HIS A 1 104 ? -2.127 -8.882 -9.441 1.00 96.75 104 HIS A C 1
ATOM 851 O O . HIS A 1 104 ? -1.851 -9.060 -10.625 1.00 96.75 104 HIS A O 1
ATOM 857 N N . ASP A 1 105 ? -3.330 -9.132 -8.927 1.00 95.44 105 ASP A N 1
ATOM 858 C CA . ASP A 1 105 ? -4.448 -9.714 -9.676 1.00 95.44 105 ASP A CA 1
ATOM 859 C C . ASP A 1 105 ? -4.874 -8.826 -10.855 1.00 95.44 105 ASP A C 1
ATOM 861 O O . ASP A 1 105 ? -5.040 -9.297 -11.979 1.00 95.44 105 ASP A O 1
ATOM 865 N N . ALA A 1 106 ? -4.929 -7.510 -10.638 1.00 92.94 106 ALA A N 1
ATOM 866 C CA . ALA A 1 106 ? -5.248 -6.538 -11.680 1.00 92.94 106 ALA A CA 1
ATOM 867 C C . ALA A 1 106 ? -4.053 -6.182 -12.592 1.00 92.94 106 ALA A C 1
ATOM 869 O O . ALA A 1 106 ? -4.185 -5.331 -13.474 1.00 92.94 106 ALA A O 1
ATOM 870 N N . GLY A 1 107 ? -2.875 -6.790 -12.392 1.00 94.31 107 GLY A N 1
ATOM 871 C CA . GLY A 1 107 ? -1.688 -6.548 -13.218 1.00 94.31 107 GLY A CA 1
ATOM 872 C C . GLY A 1 107 ? -1.152 -5.114 -13.138 1.00 94.31 107 GLY A C 1
ATOM 873 O O . GLY A 1 107 ? -0.509 -4.636 -14.071 1.00 94.31 107 GLY A O 1
ATOM 874 N N . LEU A 1 108 ? -1.391 -4.408 -12.027 1.00 93.69 108 LEU A N 1
ATOM 875 C CA . LEU A 1 108 ? -1.074 -2.981 -11.873 1.00 93.69 108 LEU A CA 1
ATOM 876 C C . LEU A 1 108 ? 0.420 -2.697 -11.657 1.00 93.69 108 LEU A C 1
ATOM 878 O O . LEU A 1 108 ? 0.8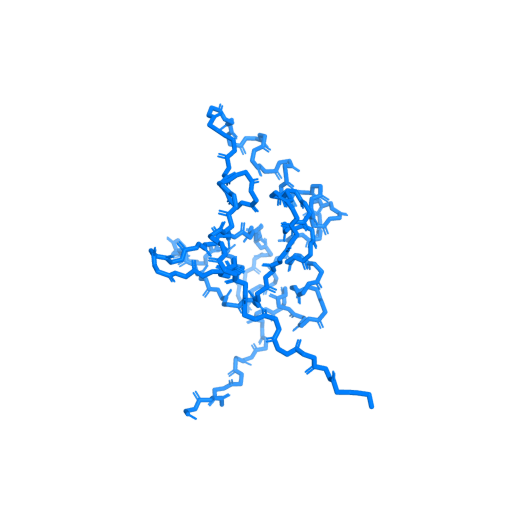06 -1.551 -11.451 1.00 93.69 108 LEU A O 1
ATOM 882 N N . LEU A 1 109 ? 1.284 -3.708 -11.690 1.00 94.56 109 LEU A N 1
ATOM 883 C CA . LEU A 1 109 ? 2.734 -3.509 -11.657 1.00 94.56 109 LEU A CA 1
ATOM 884 C C . LEU A 1 109 ? 3.328 -3.221 -13.034 1.00 94.56 109 LEU A C 1
ATOM 886 O O . LEU A 1 109 ? 4.479 -2.806 -13.112 1.00 94.56 109 LEU A O 1
ATOM 890 N N . ASP A 1 110 ? 2.567 -3.405 -14.110 1.00 93.06 110 ASP A N 1
ATOM 891 C CA . ASP A 1 110 ? 3.015 -3.074 -15.457 1.00 93.06 110 ASP A CA 1
ATOM 892 C C . ASP A 1 110 ? 2.307 -1.806 -15.956 1.00 93.06 110 ASP A C 1
ATOM 894 O O . ASP A 1 110 ? 1.157 -1.845 -16.389 1.00 93.06 110 ASP A O 1
ATOM 898 N N . GLN A 1 111 ? 2.994 -0.663 -15.868 1.00 87.25 111 GLN A N 1
ATOM 899 C CA . GLN A 1 111 ? 2.496 0.628 -16.360 1.00 87.25 111 GLN A CA 1
ATOM 900 C C . GLN A 1 111 ? 2.897 0.889 -17.819 1.00 87.25 111 GLN A C 1
ATOM 902 O O . GLN A 1 111 ? 2.681 1.988 -18.321 1.00 87.25 111 GLN A O 1
ATOM 907 N N . THR A 1 112 ? 3.481 -0.096 -18.512 1.00 81.75 112 THR A N 1
ATOM 908 C CA . THR A 1 112 ? 3.778 0.015 -19.951 1.00 81.75 112 THR A CA 1
ATOM 909 C C . THR A 1 112 ? 2.528 -0.163 -20.808 1.00 81.75 112 THR A C 1
ATOM 911 O O . THR A 1 112 ? 2.478 0.303 -21.944 1.00 81.75 112 THR A O 1
ATOM 914 N N . ARG A 1 113 ? 1.498 -0.822 -20.262 1.00 65.12 113 ARG A N 1
ATOM 915 C CA . ARG A 1 113 ? 0.179 -0.892 -20.884 1.00 65.12 113 ARG A CA 1
ATOM 916 C C . ARG A 1 113 ? -0.542 0.430 -20.676 1.00 65.12 113 ARG A C 1
ATOM 918 O O . ARG A 1 113 ? -0.733 0.854 -19.535 1.00 65.12 113 ARG A O 1
ATOM 925 N N . GLU A 1 114 ? -0.955 1.050 -21.780 1.00 54.00 114 GLU A N 1
ATOM 926 C CA . GLU A 1 114 ? -1.788 2.248 -21.741 1.00 54.00 114 GLU A CA 1
ATOM 927 C C . GLU A 1 114 ? -2.997 2.013 -20.821 1.00 54.00 114 GLU A C 1
ATOM 929 O O . GLU A 1 114 ? -3.594 0.930 -20.849 1.00 54.00 114 GLU A O 1
ATOM 934 N N . PRO A 1 115 ? -3.356 2.984 -19.964 1.00 53.56 115 PRO A N 1
ATOM 935 C CA . PRO A 1 115 ? -4.584 2.878 -19.203 1.00 53.56 115 PRO A CA 1
ATOM 936 C C . PRO A 1 115 ? -5.745 2.827 -20.194 1.00 53.56 115 PRO A C 1
ATOM 938 O O . PRO A 1 115 ? -5.886 3.725 -21.023 1.00 53.56 115 PRO A O 1
ATOM 941 N N . ASP A 1 116 ? -6.584 1.797 -20.098 1.00 45.06 116 ASP A N 1
ATOM 942 C CA . ASP A 1 116 ? -7.873 1.804 -20.778 1.00 45.06 116 ASP A CA 1
ATOM 943 C C . ASP A 1 116 ? -8.656 3.007 -20.234 1.00 45.06 116 ASP A C 1
ATOM 945 O O . ASP A 1 116 ? -9.095 3.026 -19.081 1.00 45.06 116 ASP A O 1
ATOM 949 N N . LEU A 1 117 ? -8.731 4.077 -21.029 1.00 45.19 117 LEU A N 1
ATOM 950 C CA . LEU A 1 117 ? -9.478 5.293 -20.723 1.00 45.19 117 LEU A CA 1
ATOM 951 C C . LEU A 1 117 ? -10.978 5.038 -20.922 1.00 45.19 117 LEU A C 1
ATOM 953 O O . LEU A 1 117 ? -11.652 5.775 -21.635 1.00 45.19 117 LEU A O 1
ATOM 957 N N . THR A 1 118 ? -11.516 4.010 -20.273 1.00 44.56 118 THR A N 1
ATOM 958 C CA . THR A 1 118 ? -12.955 3.790 -20.174 1.00 44.56 118 THR A CA 1
ATOM 959 C C . THR A 1 118 ? -13.341 3.755 -18.711 1.00 44.56 118 THR A C 1
ATOM 961 O O . THR A 1 118 ? -13.195 2.741 -18.040 1.00 44.56 118 THR A O 1
ATOM 964 N N . THR A 1 119 ? -13.841 4.883 -18.215 1.00 36.06 119 THR A N 1
ATOM 965 C CA . THR A 1 119 ? -15.097 4.962 -17.450 1.00 36.06 119 THR A CA 1
ATOM 966 C C . THR A 1 119 ? -15.425 6.447 -17.285 1.00 36.06 119 THR A C 1
ATOM 968 O O . THR A 1 119 ? -14.788 7.160 -16.508 1.00 36.06 119 THR A O 1
ATOM 971 N N . ARG A 1 120 ? -16.387 6.909 -18.088 1.00 41.06 120 ARG A N 1
ATOM 972 C CA . ARG A 1 120 ? -17.233 8.067 -17.786 1.00 41.06 120 ARG A CA 1
ATOM 973 C C . ARG A 1 120 ? -18.498 7.566 -17.109 1.00 41.06 120 ARG A C 1
ATOM 975 O O . ARG A 1 120 ? -18.919 6.446 -17.472 1.00 41.06 120 ARG A O 1
#

Secondary structure (DSSP, 8-state):
---------SPPPGGGTSPPTT--HHHHHHHHHHHHTSGGGGEEBPSSSS-EE-EEEEE--TT--SEEEEEEEEETTEEEEEEEEEE--SSHHHHHHHHHHHHHHTTTTBTTSPP-----

Sequence (120 aa):
MTERYHWKEQRPEPAAWQPTPGKTQRERAEEQDTAAGGRGARHIRLPDGPPVCGSVALRVYPSGRRIYAYLRWSEHGKTRERYVGEVERPTREENLADAWRLVHDAGLLDQTREPDLTTR

Radius of gyration: 15.48 Å; chains: 1; bounding box: 45×30×37 Å

Foldseek 3Di:
DDDDPPPPPDAQDCQQAPDDPPDDPVNQLVLQQVLLVHQVSQWADALDDDTWGKGWHWDADPPGRWTWIWIWTDDPNDIDIDTQGTADDNGNSVRSNVSSVSCVVVVVSYNSDDPPPDDD

InterPro domains:
  IPR046738 Domain of unknown function DUF6788 [PF20586] (52-90)

Organism: NCBI:txid589330